Protein AF-A0A2H0RB83-F1 (afdb_monomer)

Radius of gyration: 17.73 Å; Cα contacts (8 Å, |Δi|>4): 72; chains: 1; bounding box: 38×28×59 Å

Structure (mmCIF, N/CA/C/O backbone):
data_AF-A0A2H0RB83-F1
#
_entry.id   AF-A0A2H0RB83-F1
#
loop_
_atom_site.group_PDB
_atom_site.id
_atom_site.type_symbol
_atom_site.label_atom_id
_atom_site.label_alt_id
_atom_site.label_comp_id
_atom_site.label_asym_id
_atom_site.label_entity_id
_atom_site.label_seq_id
_atom_site.pdbx_PDB_ins_code
_atom_site.Cartn_x
_atom_site.Cartn_y
_atom_site.Cartn_z
_atom_site.occupancy
_atom_site.B_iso_or_equiv
_atom_site.auth_seq_id
_atom_site.auth_comp_id
_atom_site.auth_asym_id
_atom_site.auth_atom_id
_atom_site.pdbx_PDB_model_num
ATOM 1 N N . MET A 1 1 ? 20.627 -12.014 -26.146 1.00 66.50 1 MET A N 1
ATOM 2 C CA . MET A 1 1 ? 20.602 -10.552 -25.926 1.00 66.50 1 MET A CA 1
ATOM 3 C C . MET A 1 1 ? 19.213 -9.973 -26.183 1.00 66.50 1 MET A C 1
ATOM 5 O O . MET A 1 1 ? 18.596 -9.539 -25.228 1.00 66.50 1 MET A O 1
ATOM 9 N N . TYR A 1 2 ? 18.657 -10.062 -27.399 1.00 72.62 2 TYR A N 1
ATOM 10 C CA . TYR A 1 2 ? 17.305 -9.542 -27.689 1.00 72.62 2 TYR A CA 1
ATOM 11 C C . TYR A 1 2 ? 16.171 -10.198 -26.885 1.00 72.62 2 TYR A C 1
ATOM 13 O O . TYR A 1 2 ? 15.281 -9.502 -26.417 1.00 72.62 2 TYR A O 1
ATOM 21 N N . ILE A 1 3 ? 16.223 -11.518 -26.672 1.00 77.81 3 ILE A N 1
ATOM 22 C CA . ILE A 1 3 ? 15.204 -12.238 -25.886 1.00 77.81 3 ILE A CA 1
ATOM 23 C C . ILE A 1 3 ? 15.164 -11.741 -24.433 1.00 77.81 3 ILE A C 1
ATOM 25 O O . ILE A 1 3 ? 14.087 -11.570 -23.879 1.00 77.81 3 ILE A O 1
ATOM 29 N N . THR A 1 4 ? 16.327 -11.463 -23.839 1.00 78.31 4 THR A N 1
ATOM 30 C CA . THR A 1 4 ? 16.447 -10.970 -22.460 1.00 78.31 4 THR A CA 1
ATOM 31 C C . THR A 1 4 ? 15.828 -9.582 -22.308 1.00 78.31 4 THR A C 1
ATOM 33 O O . THR A 1 4 ? 14.999 -9.391 -21.431 1.00 78.31 4 THR A O 1
ATOM 36 N N . ILE A 1 5 ? 16.134 -8.666 -23.232 1.00 75.25 5 ILE A N 1
ATOM 37 C CA . ILE A 1 5 ? 15.588 -7.298 -23.235 1.00 75.25 5 ILE A CA 1
ATOM 38 C C . ILE A 1 5 ? 14.062 -7.315 -23.399 1.00 75.25 5 ILE A C 1
ATOM 40 O O . ILE A 1 5 ? 13.350 -6.589 -22.714 1.00 75.25 5 ILE A O 1
ATOM 44 N N . ILE A 1 6 ? 13.538 -8.162 -24.292 1.00 75.62 6 ILE A N 1
ATOM 45 C CA . ILE A 1 6 ? 12.087 -8.303 -24.491 1.00 75.62 6 ILE A CA 1
ATOM 46 C C . ILE A 1 6 ? 11.419 -8.848 -23.225 1.00 75.62 6 ILE A C 1
ATOM 48 O O . ILE A 1 6 ? 10.346 -8.378 -22.851 1.00 75.62 6 ILE A O 1
ATOM 52 N N . LEU A 1 7 ? 12.045 -9.824 -22.563 1.00 77.00 7 LEU A N 1
ATOM 53 C CA . LEU A 1 7 ? 11.518 -10.415 -21.338 1.00 77.00 7 LEU A CA 1
ATOM 54 C C . LEU A 1 7 ? 11.495 -9.401 -20.185 1.00 77.00 7 LEU A C 1
ATOM 56 O O . LEU A 1 7 ? 10.491 -9.320 -19.487 1.00 77.00 7 LEU A O 1
ATOM 60 N N . GLU A 1 8 ? 12.552 -8.603 -20.025 1.00 79.44 8 GLU A N 1
ATOM 61 C CA . GLU A 1 8 ? 12.631 -7.519 -19.033 1.00 79.44 8 GLU A CA 1
ATOM 62 C C . GLU A 1 8 ? 11.564 -6.449 -19.275 1.00 79.44 8 GLU A C 1
ATOM 64 O O . GLU A 1 8 ? 10.843 -6.068 -18.354 1.00 79.44 8 GLU A O 1
ATOM 69 N N . LEU A 1 9 ? 11.373 -6.025 -20.527 1.00 74.94 9 LEU A N 1
ATOM 70 C CA . LEU A 1 9 ? 10.322 -5.063 -20.859 1.00 74.94 9 LEU A CA 1
ATOM 71 C C . LEU A 1 9 ? 8.927 -5.617 -20.532 1.00 74.94 9 LEU A C 1
ATOM 73 O O . LEU A 1 9 ? 8.047 -4.891 -20.066 1.00 74.94 9 LEU A O 1
ATOM 77 N N . LEU A 1 10 ? 8.701 -6.907 -20.790 1.00 77.12 10 LEU A N 1
ATOM 78 C CA . LEU A 1 10 ? 7.411 -7.545 -20.546 1.00 77.12 10 LEU A CA 1
ATOM 79 C C . LEU A 1 10 ? 7.116 -7.658 -19.043 1.00 77.12 10 LEU A C 1
ATOM 81 O O . LEU A 1 10 ? 5.996 -7.373 -18.620 1.00 77.12 10 LEU A O 1
ATOM 85 N N . THR A 1 11 ? 8.107 -8.044 -18.236 1.00 81.38 11 THR A N 1
ATOM 86 C CA . THR A 1 11 ? 7.943 -8.201 -16.783 1.00 81.38 11 THR A CA 1
ATOM 87 C C . THR A 1 11 ? 7.748 -6.862 -16.081 1.00 81.38 11 THR A C 1
ATOM 89 O O . THR A 1 11 ? 6.915 -6.774 -15.180 1.00 81.38 11 THR A O 1
ATOM 92 N N . GLN A 1 12 ? 8.428 -5.805 -16.527 1.00 80.56 12 GLN A N 1
ATOM 93 C CA . GLN A 1 12 ? 8.247 -4.449 -16.002 1.00 80.56 12 GLN A CA 1
ATOM 94 C C . GLN A 1 12 ? 6.848 -3.902 -16.283 1.00 80.56 12 GLN A C 1
ATOM 96 O O . GLN A 1 12 ? 6.164 -3.425 -15.376 1.00 80.56 12 GLN A O 1
ATOM 101 N N . ASN A 1 13 ? 6.393 -4.017 -17.532 1.00 86.06 13 ASN A N 1
ATOM 102 C CA . ASN A 1 13 ? 5.056 -3.573 -17.916 1.00 86.06 13 ASN A CA 1
ATOM 103 C C . ASN A 1 13 ? 3.968 -4.377 -17.192 1.00 86.06 13 ASN A C 1
ATOM 105 O O . ASN A 1 13 ? 2.969 -3.808 -16.754 1.00 86.06 13 ASN A O 1
ATOM 109 N N . ALA A 1 14 ? 4.177 -5.686 -17.018 1.00 87.88 14 ALA A N 1
ATOM 110 C CA . ALA A 1 14 ? 3.270 -6.533 -16.252 1.00 87.88 14 ALA A CA 1
ATOM 111 C C . ALA A 1 14 ? 3.220 -6.128 -14.771 1.00 87.88 14 ALA A C 1
ATOM 113 O O . ALA A 1 14 ? 2.128 -6.039 -14.215 1.00 87.88 14 ALA A O 1
ATOM 114 N N . PHE A 1 15 ? 4.366 -5.837 -14.148 1.00 86.19 15 PHE A N 1
ATOM 115 C CA . PHE A 1 15 ? 4.437 -5.377 -12.760 1.00 86.19 15 PHE A CA 1
ATOM 116 C C . PHE A 1 15 ? 3.630 -4.089 -12.551 1.00 86.19 15 PHE A C 1
ATOM 118 O O . PHE A 1 15 ? 2.719 -4.067 -11.724 1.00 86.19 15 PHE A O 1
ATOM 125 N N . ILE A 1 16 ? 3.889 -3.057 -13.363 1.00 88.38 16 ILE A N 1
ATOM 126 C CA . ILE A 1 16 ? 3.167 -1.776 -13.290 1.00 88.38 16 ILE A CA 1
ATOM 127 C C . ILE A 1 16 ? 1.663 -1.989 -13.482 1.00 88.38 16 ILE A C 1
ATOM 129 O O . ILE A 1 16 ? 0.852 -1.420 -12.751 1.00 88.38 16 ILE A O 1
ATOM 133 N N . PHE A 1 17 ? 1.282 -2.816 -14.457 1.00 92.25 17 PHE A N 1
ATOM 134 C CA . PHE A 1 17 ? -0.119 -3.086 -14.757 1.00 92.25 17 PHE A CA 1
ATOM 135 C C . PHE A 1 17 ? -0.842 -3.789 -13.603 1.00 92.25 17 PHE A C 1
ATOM 137 O O . PHE A 1 17 ? -1.937 -3.373 -13.225 1.00 92.25 17 PHE A O 1
ATOM 144 N N . ILE A 1 18 ? -0.241 -4.837 -13.034 1.00 92.88 18 ILE A N 1
ATOM 145 C CA . ILE A 1 18 ? -0.836 -5.615 -11.939 1.00 92.88 18 ILE A CA 1
ATOM 146 C C . ILE A 1 18 ? -1.031 -4.732 -10.705 1.00 92.88 18 ILE A C 1
ATOM 148 O O . ILE A 1 18 ? -2.129 -4.706 -10.147 1.00 92.88 18 ILE A O 1
ATOM 152 N N . ASP A 1 19 ? -0.006 -3.975 -10.320 1.00 92.81 19 ASP A N 1
ATOM 153 C CA . ASP A 1 19 ? -0.067 -3.091 -9.155 1.00 92.81 19 ASP A CA 1
ATOM 154 C C . ASP A 1 19 ? -1.077 -1.954 -9.359 1.00 92.81 19 ASP A C 1
ATOM 156 O O . ASP A 1 19 ? -1.866 -1.641 -8.465 1.00 92.81 19 ASP A O 1
ATOM 160 N N . PHE A 1 20 ? -1.156 -1.391 -10.567 1.00 93.31 20 PHE A N 1
ATOM 161 C CA . PHE A 1 20 ? -2.177 -0.396 -10.885 1.00 93.31 20 PHE A CA 1
ATOM 162 C C . PHE A 1 20 ? -3.600 -0.970 -10.799 1.00 93.31 20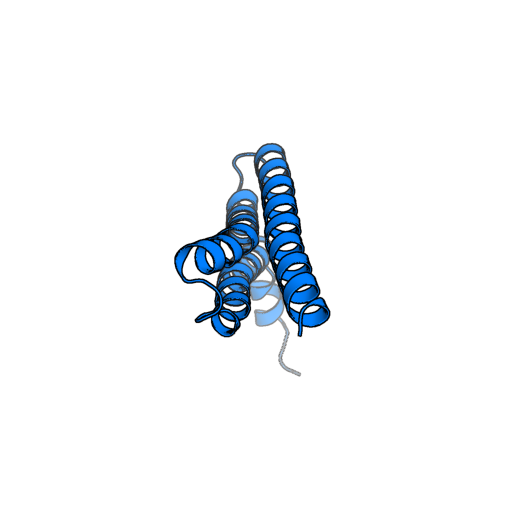 PHE A C 1
ATOM 164 O O . PHE A 1 20 ? -4.499 -0.322 -10.257 1.00 93.31 20 PHE A O 1
ATOM 171 N N . MET A 1 21 ? -3.821 -2.201 -11.271 1.00 96.44 21 MET A N 1
ATOM 172 C CA . MET A 1 21 ? -5.118 -2.873 -11.130 1.00 96.44 21 MET A CA 1
ATOM 173 C C . MET A 1 21 ? -5.450 -3.160 -9.663 1.00 96.44 21 MET A C 1
ATOM 175 O O . MET A 1 21 ? -6.579 -2.911 -9.234 1.00 96.44 21 MET A O 1
ATOM 179 N N . ALA A 1 22 ? -4.478 -3.617 -8.869 1.00 94.94 22 ALA A N 1
ATOM 180 C CA . ALA A 1 22 ? -4.647 -3.826 -7.431 1.00 94.94 22 ALA A CA 1
ATOM 181 C C . ALA A 1 22 ? -5.003 -2.517 -6.705 1.00 94.94 22 ALA A C 1
ATOM 183 O O . ALA A 1 22 ? -5.926 -2.491 -5.883 1.00 94.94 22 ALA A O 1
ATOM 184 N N . PHE A 1 23 ? -4.347 -1.409 -7.062 1.00 95.88 23 PHE A N 1
ATO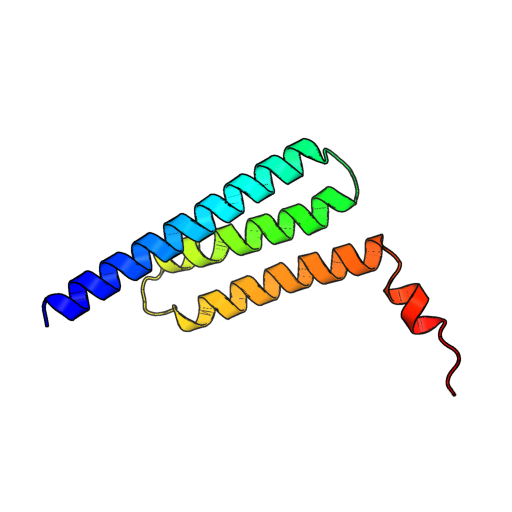M 185 C CA . PHE A 1 23 ? -4.696 -0.075 -6.582 1.00 95.88 23 PHE A CA 1
ATOM 186 C C . PHE A 1 23 ? -6.146 0.287 -6.925 1.00 95.88 23 PHE A C 1
ATOM 188 O O . PHE A 1 23 ? -6.909 0.633 -6.021 1.00 95.88 23 PHE A O 1
ATOM 195 N N . LEU A 1 24 ? -6.558 0.155 -8.191 1.00 95.69 24 LEU A N 1
ATOM 196 C CA . LEU A 1 24 ? -7.924 0.471 -8.624 1.00 95.69 24 LEU A CA 1
ATOM 197 C C . LEU A 1 24 ? -8.974 -0.345 -7.865 1.00 95.69 24 LEU A C 1
ATOM 199 O O . LEU A 1 24 ? -9.942 0.224 -7.359 1.00 95.69 24 LEU A O 1
ATOM 203 N N . PHE A 1 25 ? -8.775 -1.657 -7.726 1.00 95.56 25 PHE A N 1
ATOM 204 C CA . PHE A 1 25 ? -9.682 -2.494 -6.941 1.00 95.56 25 PHE A CA 1
ATOM 205 C C . PHE A 1 25 ? -9.747 -2.049 -5.481 1.00 95.56 25 PHE A C 1
ATOM 207 O O . PHE A 1 25 ? -10.834 -1.978 -4.906 1.00 95.56 25 PHE A O 1
ATOM 214 N N . THR A 1 26 ? -8.611 -1.682 -4.890 1.00 93.44 26 THR A N 1
ATOM 215 C CA . THR A 1 26 ? -8.569 -1.214 -3.500 1.00 93.44 26 THR A CA 1
ATOM 216 C C . THR A 1 26 ? -9.272 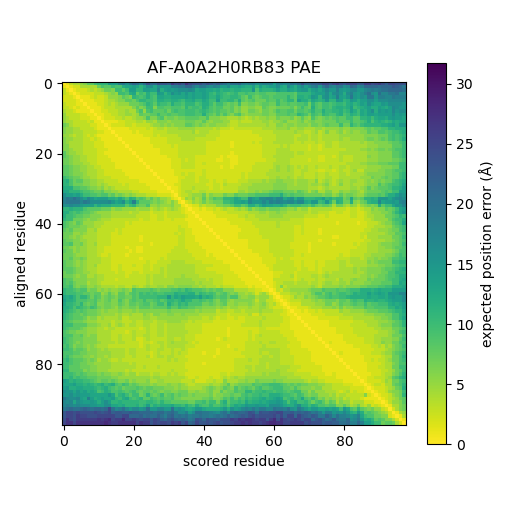0.136 -3.334 1.00 93.44 26 THR A C 1
ATOM 218 O O . THR A 1 26 ? -9.980 0.343 -2.350 1.00 93.44 26 THR A O 1
ATOM 221 N N . VAL A 1 27 ? -9.171 1.036 -4.316 1.00 92.88 27 VAL A N 1
ATOM 222 C CA . VAL A 1 27 ? -9.932 2.296 -4.339 1.00 92.88 27 VAL A CA 1
ATOM 223 C C . VAL A 1 27 ? -11.432 2.031 -4.455 1.00 92.88 27 VAL A C 1
ATOM 225 O O . VAL A 1 27 ? -12.210 2.635 -3.719 1.00 92.88 27 VAL A O 1
ATOM 228 N N . LEU A 1 28 ? -11.860 1.102 -5.313 1.00 93.88 28 LEU A N 1
ATOM 229 C CA . LEU A 1 28 ? -13.273 0.716 -5.409 1.00 93.88 28 LEU A CA 1
ATOM 230 C C . LEU A 1 28 ? -13.797 0.153 -4.080 1.00 93.88 28 LEU A C 1
ATOM 232 O O . LEU A 1 28 ? -14.906 0.493 -3.663 1.00 93.88 28 LEU A O 1
ATOM 236 N N . LEU A 1 29 ? -12.992 -0.653 -3.382 1.00 88.88 29 LEU A N 1
ATOM 237 C CA . LEU A 1 29 ? -13.317 -1.133 -2.037 1.00 88.88 29 LEU A CA 1
ATOM 238 C C . LEU A 1 29 ? -13.416 0.017 -1.034 1.00 88.88 29 LEU A C 1
ATOM 240 O O . LEU A 1 29 ? -14.360 0.053 -0.250 1.00 88.88 29 LEU A O 1
ATOM 244 N N . LEU A 1 30 ? -12.494 0.978 -1.078 1.00 91.19 30 LEU A N 1
ATOM 245 C CA . LEU A 1 30 ? -12.520 2.152 -0.209 1.00 91.19 30 LEU A CA 1
ATOM 246 C C . LEU A 1 30 ? -13.793 2.984 -0.415 1.00 91.19 30 LEU A C 1
ATOM 248 O O . LEU A 1 30 ? -14.462 3.337 0.556 1.00 91.19 30 LEU A O 1
ATOM 252 N N . LEU A 1 31 ? -14.172 3.225 -1.673 1.00 88.81 31 LEU A N 1
ATOM 253 C CA . LEU A 1 31 ? -15.425 3.898 -2.023 1.00 88.81 31 LEU A CA 1
ATOM 254 C C . LEU A 1 31 ? -16.647 3.117 -1.524 1.00 88.81 31 LEU A C 1
ATOM 256 O O . LEU A 1 31 ? -17.622 3.721 -1.080 1.00 88.81 31 LEU A O 1
ATOM 260 N N . ARG A 1 32 ? -16.597 1.780 -1.568 1.00 89.75 32 ARG A N 1
ATOM 261 C CA . ARG A 1 32 ? -17.685 0.915 -1.097 1.00 89.75 32 ARG A CA 1
ATOM 262 C C . ARG A 1 32 ? -17.807 0.879 0.426 1.00 89.75 32 ARG A C 1
ATOM 264 O O . ARG A 1 32 ? -18.927 0.837 0.926 1.00 89.75 32 ARG A O 1
ATOM 271 N N . ILE A 1 33 ? -16.686 0.868 1.144 1.00 86.81 33 ILE A N 1
ATOM 272 C CA . ILE A 1 33 ? -16.641 0.903 2.615 1.00 86.81 33 ILE A CA 1
ATOM 273 C C . ILE A 1 33 ? -17.143 2.258 3.135 1.00 86.81 33 ILE A C 1
ATOM 275 O O . ILE A 1 33 ? -17.783 2.313 4.184 1.00 86.81 33 ILE A O 1
ATOM 279 N N . GLY A 1 34 ? -16.897 3.339 2.391 1.00 81.25 34 GLY A N 1
ATOM 280 C CA . GLY A 1 34 ? -17.316 4.690 2.756 1.00 81.25 34 GLY A CA 1
ATOM 281 C C . GLY A 1 34 ? -16.422 5.325 3.827 1.00 81.25 34 GLY A C 1
ATOM 282 O O . GLY A 1 34 ? -15.259 4.962 4.000 1.00 81.25 34 GLY A O 1
ATOM 283 N N . SER A 1 35 ? -16.948 6.314 4.554 1.00 77.38 35 SER A N 1
ATOM 284 C CA . SER A 1 35 ? -16.212 7.060 5.584 1.00 77.38 35 SER A CA 1
ATOM 285 C C . SER A 1 35 ? -16.322 6.384 6.959 1.00 77.38 35 SER A C 1
ATOM 287 O O . SER A 1 35 ? -17.133 6.781 7.794 1.00 77.38 35 SER A O 1
ATOM 289 N N . GLY A 1 36 ? -15.520 5.347 7.195 1.00 85.81 36 GLY A N 1
ATOM 290 C CA . GLY A 1 36 ? -15.430 4.654 8.486 1.00 85.81 36 GLY A CA 1
ATOM 291 C C . GLY A 1 36 ? -13.985 4.380 8.894 1.00 85.81 36 GLY A C 1
ATOM 292 O O . GLY A 1 36 ? -13.072 4.565 8.100 1.00 85.81 36 GLY A O 1
ATOM 293 N N . LEU A 1 37 ? -13.753 3.889 10.115 1.00 87.88 37 LEU A N 1
ATOM 294 C CA . LEU A 1 37 ? -12.393 3.603 10.606 1.00 87.88 37 LEU A CA 1
ATOM 295 C C . LEU A 1 37 ? -11.628 2.612 9.711 1.00 87.88 37 LEU A C 1
ATOM 297 O O . LEU A 1 37 ? -10.412 2.717 9.583 1.00 87.88 37 LEU A O 1
ATOM 301 N N . LEU A 1 38 ? -12.341 1.698 9.043 1.00 88.44 38 LEU A N 1
ATOM 302 C CA . LEU A 1 38 ? -11.778 0.727 8.100 1.00 88.44 38 LEU A CA 1
ATOM 303 C C . LEU A 1 38 ? -11.306 1.341 6.773 1.00 88.44 38 LEU A C 1
ATOM 305 O O . LEU A 1 38 ? -10.525 0.703 6.072 1.00 88.44 38 LEU A O 1
ATOM 309 N N . SER A 1 39 ? -11.716 2.563 6.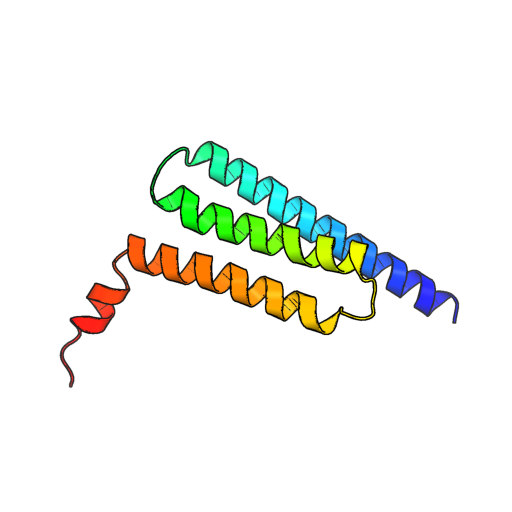418 1.00 89.81 39 SER A N 1
ATOM 310 C CA . SER A 1 39 ? -11.227 3.201 5.188 1.00 89.81 39 SER A CA 1
ATOM 311 C C . SER A 1 39 ? -9.752 3.586 5.294 1.00 89.81 39 SER A C 1
ATOM 313 O O . SER A 1 39 ? -9.038 3.559 4.296 1.00 89.81 39 SER A O 1
ATOM 315 N N . ILE A 1 40 ? -9.269 3.867 6.508 1.00 91.62 40 ILE A N 1
ATOM 316 C CA . ILE A 1 40 ? -7.881 4.250 6.773 1.00 91.62 40 ILE A CA 1
ATOM 317 C C . ILE A 1 40 ? -6.902 3.107 6.432 1.00 91.62 40 ILE A C 1
ATOM 319 O O . ILE A 1 40 ? -6.023 3.332 5.603 1.00 91.62 40 ILE A O 1
ATOM 323 N N . PRO A 1 41 ? -7.011 1.878 6.983 1.00 92.69 41 PRO A N 1
ATOM 324 C CA . PRO A 1 41 ? -6.103 0.791 6.607 1.00 92.69 41 PRO A CA 1
ATOM 325 C C . PRO A 1 41 ? -6.217 0.410 5.123 1.00 92.69 41 PRO A C 1
ATOM 327 O O . PRO A 1 41 ? -5.205 0.124 4.488 1.00 92.69 41 PRO A O 1
ATOM 330 N N . VAL A 1 42 ? -7.420 0.469 4.541 1.00 92.44 42 VAL A N 1
ATOM 331 C CA . VAL A 1 42 ? -7.637 0.188 3.110 1.00 92.44 42 VAL A CA 1
ATOM 332 C C . VAL A 1 42 ? -6.961 1.234 2.222 1.00 92.44 42 VAL A C 1
ATOM 334 O O . VAL A 1 42 ? -6.391 0.884 1.191 1.00 92.44 42 VAL A O 1
ATOM 337 N N . PHE A 1 43 ? -6.938 2.498 2.644 1.00 93.38 43 PHE A N 1
ATOM 338 C CA . PHE A 1 43 ? -6.181 3.546 1.965 1.00 93.38 43 PHE A CA 1
ATOM 339 C C . PHE A 1 43 ? -4.678 3.243 1.949 1.00 93.38 43 PHE A C 1
ATOM 341 O O . PHE A 1 43 ? -4.041 3.361 0.904 1.00 93.38 43 PHE A O 1
ATOM 348 N N . PHE A 1 44 ? -4.112 2.792 3.073 1.00 95.00 44 PHE A N 1
ATOM 349 C CA . PHE A 1 44 ? -2.706 2.378 3.120 1.00 95.00 44 PHE A CA 1
ATOM 350 C C . PHE A 1 44 ? -2.428 1.181 2.207 1.00 95.00 44 PHE A C 1
ATOM 352 O O . PHE A 1 44 ? -1.417 1.181 1.508 1.00 95.00 44 PHE A O 1
ATOM 359 N N . PHE A 1 45 ? -3.333 0.203 2.123 1.00 94.44 45 PHE A N 1
ATOM 360 C CA . PHE A 1 45 ? -3.189 -0.874 1.140 1.00 94.44 45 PHE A CA 1
ATOM 361 C C . PHE A 1 45 ? -3.212 -0.352 -0.297 1.00 94.44 45 PHE A C 1
ATOM 363 O O . PHE A 1 45 ? -2.343 -0.726 -1.080 1.00 94.44 45 PHE A O 1
ATOM 370 N N . ALA A 1 46 ? -4.111 0.577 -0.632 1.00 94.31 46 ALA A N 1
ATOM 371 C CA . ALA A 1 46 ? -4.128 1.196 -1.956 1.00 94.31 46 ALA A CA 1
ATOM 372 C C . ALA A 1 46 ? -2.785 1.888 -2.256 1.00 94.31 46 ALA A C 1
ATOM 374 O O . ALA A 1 46 ? -2.174 1.645 -3.295 1.00 94.31 46 ALA A O 1
ATOM 375 N N . LEU A 1 47 ? -2.271 2.683 -1.314 1.00 95.12 47 LEU A N 1
ATOM 376 C CA . LEU A 1 47 ? -0.964 3.325 -1.453 1.00 95.12 47 LEU A CA 1
ATOM 377 C C . LEU A 1 47 ? 0.178 2.320 -1.621 1.00 95.12 47 LEU A C 1
ATOM 379 O O . LEU A 1 47 ? 1.101 2.587 -2.390 1.00 95.12 47 LEU A O 1
ATOM 383 N N . SER A 1 48 ? 0.112 1.169 -0.947 1.00 95.56 48 SER A N 1
ATOM 384 C CA . SER A 1 48 ? 1.133 0.126 -1.072 1.00 95.56 48 SER A CA 1
ATOM 385 C C . SER A 1 48 ? 1.209 -0.457 -2.483 1.00 95.56 48 SER A C 1
ATOM 387 O O . SER A 1 48 ? 2.286 -0.866 -2.887 1.00 95.56 48 SER A O 1
ATOM 389 N N . PHE A 1 49 ? 0.118 -0.426 -3.253 1.00 94.44 49 PHE A N 1
ATOM 390 C CA . PHE A 1 49 ? 0.111 -0.833 -4.661 1.00 94.44 49 PHE A CA 1
ATOM 391 C C . PHE A 1 49 ? 0.430 0.317 -5.625 1.00 94.44 49 PHE A C 1
ATOM 393 O O . PHE A 1 49 ? 0.833 0.080 -6.752 1.00 94.44 49 PHE A O 1
ATOM 400 N N . LEU A 1 50 ? 0.267 1.577 -5.215 1.00 94.56 50 LEU A N 1
ATOM 401 C CA . LEU A 1 50 ? 0.494 2.722 -6.101 1.00 94.56 50 LEU A CA 1
ATOM 402 C C . LEU A 1 50 ? 1.935 3.251 -6.049 1.00 94.56 50 LEU A C 1
ATOM 404 O O . LEU A 1 50 ? 2.514 3.612 -7.073 1.00 94.56 50 LEU A O 1
ATOM 408 N N . ILE A 1 51 ? 2.518 3.337 -4.855 1.00 92.12 51 ILE A N 1
ATOM 409 C CA . ILE A 1 51 ? 3.822 3.980 -4.644 1.00 92.12 51 ILE A CA 1
ATOM 410 C C . ILE A 1 51 ? 4.986 3.186 -5.271 1.00 92.12 51 ILE A C 1
ATOM 412 O O . ILE A 1 51 ? 5.845 3.821 -5.890 1.00 92.12 51 ILE A O 1
ATOM 416 N N . PRO A 1 52 ? 5.051 1.843 -5.173 1.00 90.75 52 PRO A N 1
ATOM 417 C CA . PRO A 1 52 ? 6.117 1.064 -5.803 1.00 90.75 52 PRO A CA 1
ATOM 418 C C . PRO A 1 52 ? 6.211 1.237 -7.329 1.00 90.75 52 PRO A C 1
ATOM 420 O O . PRO A 1 52 ? 7.285 1.629 -7.796 1.00 90.75 52 PRO A O 1
ATOM 423 N N . PRO A 1 53 ? 5.143 1.058 -8.134 1.00 88.50 53 PRO A N 1
ATOM 424 C CA . PRO A 1 53 ? 5.252 1.258 -9.577 1.00 88.50 53 PRO A CA 1
ATOM 425 C C . PRO A 1 53 ? 5.539 2.722 -9.936 1.00 88.50 53 PRO A C 1
ATOM 427 O O . PRO A 1 53 ? 6.298 2.967 -10.867 1.00 88.50 53 PRO A O 1
ATOM 430 N N . LEU A 1 54 ? 5.035 3.708 -9.179 1.00 89.50 54 LEU A N 1
ATOM 431 C CA . LEU A 1 54 ? 5.403 5.119 -9.379 1.00 89.50 54 LEU A CA 1
ATOM 432 C C . LEU A 1 54 ? 6.896 5.366 -9.148 1.00 89.50 54 LEU A C 1
ATOM 434 O O . LEU A 1 54 ? 7.542 6.058 -9.932 1.00 89.50 54 LEU A O 1
ATOM 438 N N . THR A 1 55 ? 7.452 4.788 -8.084 1.00 87.44 55 THR A N 1
ATOM 439 C CA . THR A 1 55 ? 8.881 4.902 -7.767 1.00 87.44 55 THR A CA 1
ATOM 440 C C . THR A 1 55 ? 9.716 4.272 -8.881 1.00 87.44 55 THR A C 1
ATOM 442 O O . THR A 1 55 ? 10.696 4.866 -9.326 1.00 87.44 55 THR A O 1
ATOM 445 N N . PHE A 1 56 ? 9.290 3.120 -9.398 1.00 86.56 56 PHE A N 1
ATOM 446 C CA . PHE A 1 56 ? 9.929 2.481 -10.544 1.00 86.56 56 PHE A CA 1
ATOM 447 C C . PHE A 1 56 ? 9.866 3.343 -11.814 1.00 86.56 56 PHE A C 1
ATOM 449 O O . PHE A 1 56 ? 10.873 3.491 -12.496 1.00 86.56 56 PHE A O 1
ATOM 456 N N . VAL A 1 57 ? 8.724 3.973 -12.110 1.00 86.75 57 VAL A N 1
ATOM 457 C CA . VAL A 1 57 ? 8.575 4.867 -13.275 1.00 86.75 57 VAL A CA 1
ATOM 458 C C . VAL A 1 57 ? 9.479 6.104 -13.173 1.00 86.75 57 VAL A C 1
ATOM 460 O O . VAL A 1 57 ? 10.014 6.549 -14.185 1.00 86.75 57 VAL A O 1
ATOM 463 N N . ILE A 1 58 ? 9.672 6.659 -11.971 1.00 87.19 58 ILE A N 1
ATOM 464 C CA . ILE A 1 58 ? 10.458 7.889 -11.761 1.00 87.19 58 ILE A CA 1
ATOM 465 C C . ILE A 1 58 ? 11.969 7.615 -11.743 1.00 87.19 58 ILE A C 1
ATOM 467 O O . ILE A 1 58 ? 12.739 8.374 -12.329 1.00 87.19 58 ILE A O 1
ATOM 471 N N . PHE A 1 59 ? 12.401 6.558 -11.053 1.00 87.50 59 PHE A N 1
ATOM 472 C CA . PHE A 1 59 ? 13.821 6.282 -10.784 1.00 87.50 59 PHE A CA 1
ATOM 473 C C . PHE A 1 59 ? 14.392 5.119 -11.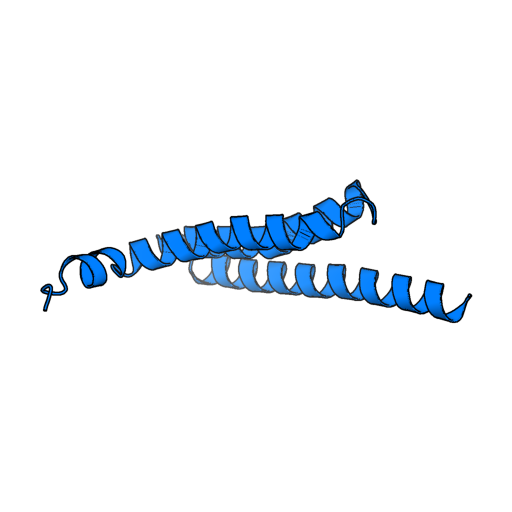616 1.00 87.50 59 PHE A C 1
ATOM 475 O O . PHE A 1 59 ? 15.600 4.858 -11.585 1.00 87.50 59 PHE A O 1
ATOM 482 N N . GLY A 1 60 ? 13.541 4.422 -12.370 1.00 82.50 60 GLY A N 1
ATOM 483 C CA . GLY A 1 60 ? 13.908 3.285 -13.206 1.00 82.50 60 GLY A CA 1
ATOM 484 C C . GLY A 1 60 ? 14.376 2.065 -12.410 1.00 82.50 60 GLY A C 1
ATOM 485 O O . GLY A 1 60 ? 14.115 1.905 -11.216 1.00 82.50 60 GLY A O 1
ATOM 486 N N . GLU A 1 61 ? 15.132 1.200 -13.081 1.00 79.88 61 GLU A N 1
ATOM 487 C CA . GLU A 1 61 ? 15.627 -0.073 -12.535 1.00 79.88 61 GLU A CA 1
ATOM 488 C C . GLU A 1 61 ? 16.619 0.081 -11.373 1.00 79.88 61 GLU A C 1
ATOM 490 O O . GLU A 1 61 ? 16.816 -0.851 -10.594 1.00 79.88 61 GLU A O 1
ATOM 495 N N . SER A 1 62 ? 17.212 1.267 -11.208 1.00 79.25 62 SER A N 1
ATOM 496 C CA . SER A 1 62 ? 18.238 1.537 -10.191 1.00 79.25 62 SER A CA 1
ATOM 497 C C . SER A 1 62 ? 17.766 1.301 -8.746 1.00 79.25 62 SER A C 1
ATOM 499 O O . SER A 1 62 ? 18.576 1.041 -7.854 1.00 79.25 62 SER A O 1
ATOM 501 N N . VAL A 1 63 ? 16.450 1.336 -8.514 1.00 79.88 63 VAL A N 1
ATOM 502 C CA . VAL A 1 63 ? 15.819 1.190 -7.193 1.00 79.88 63 VAL A CA 1
ATOM 503 C C . VAL A 1 63 ? 14.914 -0.038 -7.087 1.00 79.88 63 VAL A C 1
ATOM 505 O O . VAL A 1 63 ? 14.107 -0.121 -6.162 1.00 79.88 63 VAL A O 1
ATOM 508 N N . ILE A 1 64 ? 15.039 -1.015 -7.994 1.00 78.94 64 ILE A N 1
ATOM 509 C CA . ILE A 1 64 ? 14.118 -2.165 -8.065 1.00 78.94 64 ILE A CA 1
ATOM 510 C C . ILE A 1 64 ? 14.033 -2.954 -6.747 1.00 78.94 64 ILE A C 1
ATOM 512 O O . ILE A 1 64 ? 12.978 -3.457 -6.378 1.00 78.94 64 ILE A O 1
ATOM 516 N N . TRP A 1 65 ? 15.133 -2.998 -5.993 1.00 79.31 65 TRP A N 1
ATOM 517 C CA . TRP A 1 65 ? 15.239 -3.657 -4.690 1.00 79.31 65 TRP A CA 1
ATOM 518 C C . TRP A 1 65 ? 14.547 -2.886 -3.556 1.00 79.31 65 TRP A C 1
ATOM 520 O O . TRP A 1 65 ? 14.196 -3.473 -2.535 1.00 79.31 65 TRP A O 1
ATOM 530 N N . VAL A 1 66 ? 14.336 -1.579 -3.727 1.00 83.38 66 VAL A N 1
ATOM 531 C CA . VAL A 1 66 ? 13.680 -0.706 -2.745 1.00 83.38 66 VAL A CA 1
ATOM 532 C C . VAL A 1 66 ? 12.155 -0.817 -2.851 1.00 83.38 66 VAL A C 1
ATOM 534 O O . VAL A 1 66 ? 11.454 -0.623 -1.859 1.00 83.38 66 VAL A O 1
ATOM 537 N N . LEU A 1 67 ? 11.627 -1.185 -4.024 1.00 87.19 67 LEU A N 1
ATOM 538 C CA . LEU A 1 67 ? 10.183 -1.263 -4.274 1.00 87.19 67 LEU A CA 1
ATOM 539 C C . LEU A 1 67 ? 9.453 -2.217 -3.315 1.00 87.19 67 LEU A C 1
ATOM 541 O O . LEU A 1 67 ? 8.494 -1.770 -2.681 1.00 87.19 67 LEU A O 1
ATOM 545 N N . PRO A 1 68 ? 9.911 -3.474 -3.108 1.00 86.12 68 PRO A N 1
ATOM 546 C CA . PRO A 1 68 ? 9.250 -4.392 -2.183 1.00 86.12 68 PRO A CA 1
ATOM 547 C C . PRO A 1 68 ? 9.339 -3.904 -0.736 1.00 86.12 68 PRO A C 1
ATOM 549 O O . PRO A 1 68 ? 8.425 -4.136 0.053 1.00 86.12 68 PRO A O 1
ATOM 552 N N . VAL A 1 69 ? 10.421 -3.201 -0.379 1.00 89.56 69 VAL A N 1
ATOM 553 C CA . VAL A 1 69 ? 10.605 -2.630 0.961 1.00 89.56 69 VAL A CA 1
ATOM 554 C C . VAL A 1 69 ? 9.579 -1.527 1.203 1.00 89.56 69 VAL A C 1
ATOM 556 O O . VAL A 1 69 ? 8.875 -1.567 2.210 1.00 89.56 69 VAL A O 1
ATOM 559 N N . ILE A 1 70 ? 9.435 -0.584 0.268 1.00 89.19 70 ILE A N 1
ATOM 560 C CA . ILE A 1 70 ? 8.440 0.494 0.358 1.00 89.19 70 ILE A CA 1
ATOM 561 C C . ILE A 1 70 ? 7.024 -0.089 0.425 1.00 89.19 70 ILE A C 1
ATOM 563 O O . ILE A 1 70 ? 6.257 0.273 1.319 1.00 89.19 70 ILE A O 1
ATOM 567 N N . GLN A 1 71 ? 6.700 -1.034 -0.463 1.00 91.94 71 GLN A N 1
ATOM 568 C CA . GLN A 1 71 ? 5.406 -1.721 -0.479 1.00 91.94 71 GLN A CA 1
ATOM 569 C C . GLN A 1 71 ? 5.099 -2.377 0.868 1.00 91.94 71 GLN A C 1
ATOM 571 O O . GLN A 1 71 ? 4.020 -2.182 1.431 1.00 91.94 71 GLN A O 1
ATOM 576 N N . THR A 1 72 ? 6.071 -3.107 1.417 1.00 92.81 72 THR A N 1
ATOM 577 C CA . THR A 1 72 ? 5.926 -3.820 2.689 1.00 92.81 72 THR A CA 1
ATOM 578 C C . THR A 1 72 ? 5.756 -2.856 3.855 1.00 92.81 72 THR A C 1
ATOM 580 O O . THR A 1 72 ? 4.882 -3.071 4.689 1.00 92.81 72 THR A O 1
ATOM 583 N N . LEU A 1 73 ? 6.542 -1.777 3.920 1.00 93.81 73 LEU A N 1
ATOM 584 C CA . LEU A 1 73 ? 6.444 -0.791 5.000 1.00 93.81 73 LEU A CA 1
ATOM 585 C C . LEU A 1 73 ? 5.074 -0.106 5.015 1.00 93.81 73 LEU A C 1
ATOM 587 O O . LEU A 1 73 ? 4.461 0.015 6.075 1.00 93.81 73 LEU A O 1
ATOM 591 N N . ILE A 1 74 ? 4.562 0.289 3.848 1.00 94.12 74 ILE A N 1
ATOM 592 C CA . ILE A 1 74 ? 3.231 0.899 3.736 1.00 94.12 74 ILE A CA 1
ATOM 593 C C . ILE A 1 74 ? 2.143 -0.126 4.086 1.00 94.12 74 ILE A C 1
ATOM 595 O O . ILE A 1 74 ? 1.233 0.175 4.863 1.00 94.12 74 ILE A O 1
ATOM 599 N N . GLY A 1 75 ? 2.248 -1.351 3.564 1.00 94.06 75 GLY A N 1
ATOM 600 C CA . GLY A 1 75 ? 1.310 -2.434 3.863 1.00 94.06 75 GLY A CA 1
ATOM 601 C C . GLY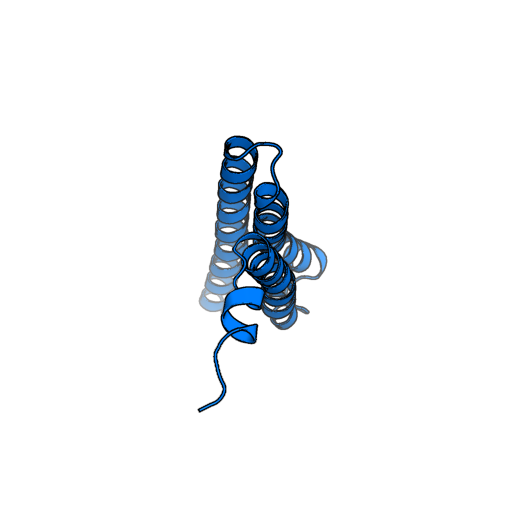 A 1 75 ? 1.273 -2.783 5.353 1.00 94.06 75 GLY A C 1
ATOM 602 O O . GLY A 1 75 ? 0.198 -2.987 5.916 1.00 94.06 75 GLY A O 1
ATOM 603 N N . LEU A 1 76 ? 2.425 -2.766 6.027 1.00 95.81 76 LEU A N 1
ATOM 604 C CA . LEU A 1 76 ? 2.536 -3.021 7.462 1.00 95.81 76 LEU A CA 1
ATOM 605 C C . LEU A 1 76 ? 1.795 -1.966 8.290 1.00 95.81 76 LEU A C 1
ATOM 607 O O . LEU A 1 76 ? 1.158 -2.320 9.281 1.00 95.81 76 LEU A O 1
ATOM 611 N N . ILE A 1 77 ? 1.799 -0.698 7.865 1.00 95.50 77 ILE A N 1
ATOM 612 C CA . ILE A 1 77 ? 0.980 0.350 8.496 1.00 95.50 77 ILE A CA 1
ATOM 613 C C . ILE A 1 77 ? -0.509 0.007 8.360 1.00 95.50 77 ILE A C 1
ATOM 615 O O . ILE A 1 77 ? -1.241 0.059 9.350 1.00 95.50 77 ILE A O 1
ATOM 619 N N . GLY A 1 78 ? -0.953 -0.405 7.168 1.00 93.38 78 GLY A N 1
ATOM 620 C CA . GLY A 1 78 ? -2.329 -0.856 6.936 1.00 93.38 78 GLY A CA 1
ATOM 621 C C . GLY A 1 78 ? -2.729 -2.021 7.848 1.00 93.38 78 GLY A C 1
ATOM 622 O O . GLY A 1 78 ? -3.775 -1.971 8.496 1.00 93.38 78 GLY A O 1
ATOM 623 N N . ILE A 1 79 ? -1.862 -3.030 7.979 1.00 94.44 79 ILE A N 1
ATOM 624 C CA . ILE A 1 79 ? -2.075 -4.183 8.870 1.00 94.44 79 ILE A CA 1
ATOM 625 C C . ILE A 1 79 ? -2.139 -3.743 10.334 1.00 94.44 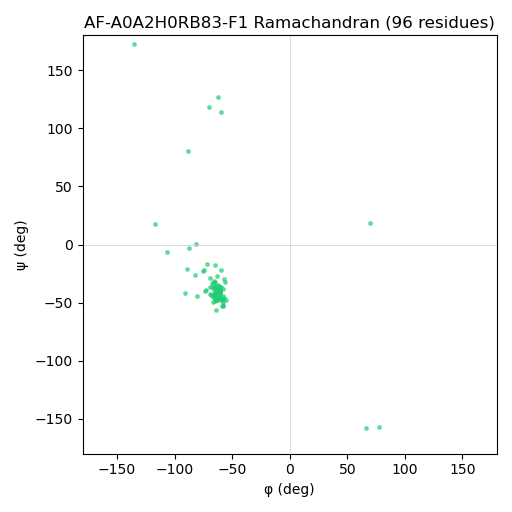79 ILE A C 1
ATOM 627 O O . ILE A 1 79 ? -3.068 -4.124 11.041 1.00 94.44 79 ILE A O 1
ATOM 631 N N . ALA A 1 80 ? -1.196 -2.922 10.798 1.00 94.00 80 ALA A N 1
ATOM 632 C CA . ALA A 1 80 ? -1.159 -2.460 12.184 1.00 94.00 80 ALA A CA 1
ATOM 633 C C . ALA A 1 80 ? -2.423 -1.666 12.555 1.00 94.00 80 ALA A C 1
ATOM 635 O O . ALA A 1 80 ? -2.995 -1.858 13.631 1.00 94.00 80 ALA A O 1
ATOM 636 N N . LEU A 1 81 ? -2.898 -0.808 11.647 1.00 94.50 81 LEU A N 1
ATOM 637 C CA . LEU A 1 81 ? -4.150 -0.074 11.820 1.00 94.50 81 LEU A CA 1
ATOM 638 C C . LEU A 1 81 ? -5.358 -1.012 11.845 1.00 94.50 81 LEU A C 1
ATOM 640 O O . LEU A 1 81 ? -6.233 -0.849 12.695 1.00 94.50 81 LEU A O 1
ATOM 644 N N . LEU A 1 82 ? -5.393 -2.017 10.969 1.00 93.75 82 LEU A N 1
ATOM 645 C CA . LEU A 1 82 ? -6.458 -3.017 10.958 1.00 93.75 82 LEU A CA 1
ATOM 646 C C . LEU A 1 82 ? -6.483 -3.824 12.265 1.00 93.75 82 LEU A C 1
ATOM 648 O O . LEU A 1 82 ? -7.537 -3.960 12.879 1.00 93.75 82 LEU A O 1
ATOM 652 N N . MET A 1 83 ? -5.325 -4.293 12.736 1.00 93.25 83 MET A N 1
ATOM 653 C CA . MET A 1 83 ? -5.183 -4.999 14.015 1.00 93.25 83 MET A CA 1
ATOM 654 C C . MET A 1 83 ? -5.659 -4.153 15.196 1.00 93.25 83 MET A C 1
ATOM 656 O O . MET A 1 83 ? -6.295 -4.679 16.110 1.00 93.25 83 MET A O 1
ATOM 660 N N . LYS A 1 84 ? -5.385 -2.843 15.168 1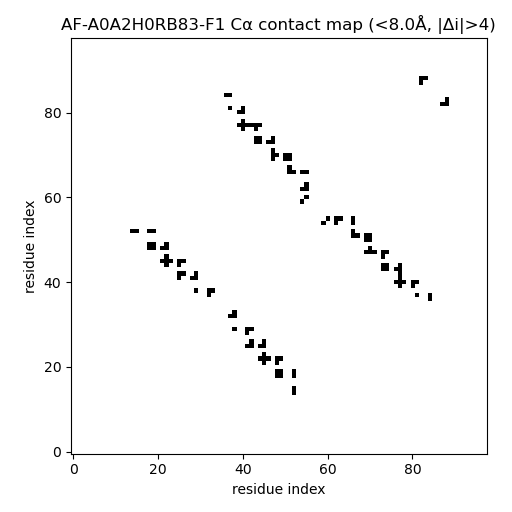.00 92.12 84 LYS A N 1
ATOM 661 C CA . LYS A 1 84 ? -5.880 -1.898 16.172 1.00 92.12 84 LYS A CA 1
ATOM 662 C C . LYS A 1 84 ? -7.403 -1.790 16.143 1.00 92.12 84 LYS A C 1
ATOM 664 O O . LYS A 1 84 ? -8.023 -1.863 17.194 1.00 92.12 84 LYS A O 1
ATOM 669 N N . ILE A 1 85 ? -8.001 -1.635 14.962 1.00 91.19 85 ILE A N 1
ATOM 670 C CA . ILE A 1 85 ? -9.461 -1.509 14.809 1.00 91.19 85 ILE A CA 1
ATOM 671 C C . ILE A 1 85 ? -10.180 -2.793 15.239 1.00 91.19 85 ILE A C 1
ATOM 673 O O . ILE A 1 85 ? -11.243 -2.723 15.846 1.00 91.19 85 ILE A O 1
ATOM 677 N N . LEU A 1 86 ? -9.596 -3.958 14.952 1.00 91.75 86 LEU A N 1
ATOM 678 C CA . LEU A 1 86 ? -10.154 -5.264 15.308 1.00 91.75 86 LEU A CA 1
ATOM 679 C C . LEU A 1 86 ? -9.879 -5.685 16.765 1.00 91.75 86 LEU A C 1
ATOM 681 O O . LEU A 1 86 ? -10.263 -6.785 17.151 1.00 91.75 86 LEU A O 1
ATOM 685 N N . GLY A 1 87 ? -9.195 -4.862 17.569 1.00 87.94 87 GLY A N 1
ATOM 686 C CA . GLY A 1 87 ? -8.901 -5.175 18.974 1.00 87.94 87 GLY A CA 1
ATOM 687 C C . GLY A 1 87 ? -7.885 -6.308 19.177 1.00 87.94 87 GLY A C 1
ATOM 688 O O . GLY A 1 87 ? -7.779 -6.873 20.264 1.00 87.94 87 GLY A O 1
ATOM 689 N N . VAL A 1 88 ? -7.092 -6.655 18.156 1.00 88.31 88 VAL A N 1
ATOM 690 C CA . VAL A 1 88 ? -6.129 -7.772 18.229 1.00 88.31 88 VAL A CA 1
ATOM 691 C C . VAL A 1 88 ? -5.060 -7.525 19.300 1.00 88.31 88 VAL A C 1
ATOM 693 O O . VAL A 1 88 ? -4.647 -8.452 19.993 1.00 88.31 88 VAL A O 1
ATOM 696 N N . PHE A 1 89 ? -4.642 -6.272 19.501 1.00 86.38 89 PHE A N 1
ATOM 697 C CA . PHE A 1 89 ? -3.676 -5.922 20.550 1.00 86.38 89 PHE A CA 1
ATOM 698 C C . PHE A 1 89 ? -4.215 -6.164 21.971 1.00 86.38 89 PHE A C 1
ATOM 700 O O . PHE A 1 89 ? -3.461 -6.549 22.867 1.00 86.38 89 PHE A O 1
ATOM 707 N N . GLU A 1 90 ? -5.519 -5.995 22.180 1.00 85.50 90 GLU A N 1
ATOM 708 C CA . GLU A 1 90 ? -6.178 -6.211 23.475 1.00 85.50 90 GLU A CA 1
ATOM 709 C C . GLU A 1 90 ? -6.289 -7.712 23.775 1.00 85.50 90 GLU A C 1
ATOM 711 O O . GLU A 1 90 ? -6.003 -8.162 24.885 1.00 85.50 90 GLU A O 1
ATOM 716 N N . LEU A 1 91 ? -6.593 -8.515 22.752 1.00 86.31 91 LEU A N 1
ATOM 717 C CA . LEU A 1 91 ? -6.596 -9.979 22.834 1.00 86.31 91 LEU A CA 1
ATOM 718 C C . LEU A 1 91 ? -5.211 -10.550 23.177 1.00 86.31 91 LEU A C 1
ATOM 720 O O . LEU A 1 91 ? -5.087 -11.419 24.039 1.00 86.31 91 LEU A O 1
ATOM 724 N N . ILE A 1 92 ? -4.151 -10.040 22.545 1.00 83.94 92 ILE A N 1
ATOM 725 C CA . ILE A 1 92 ? -2.779 -10.502 22.811 1.00 83.94 92 ILE A CA 1
ATOM 726 C C . ILE A 1 92 ? -2.340 -10.124 24.231 1.00 83.94 92 ILE A C 1
ATOM 728 O O . ILE A 1 92 ? -1.749 -10.941 24.935 1.00 83.94 92 ILE A O 1
ATOM 732 N N . SER A 1 93 ? -2.635 -8.899 24.670 1.00 81.00 93 SER A N 1
ATOM 733 C CA . SER A 1 93 ? -2.196 -8.397 25.980 1.00 81.00 93 SER A CA 1
ATOM 734 C C . SER A 1 93 ? -2.977 -8.970 27.168 1.00 81.00 93 SER A C 1
ATOM 736 O O . SER A 1 93 ? -2.444 -9.006 28.276 1.00 81.00 93 SER A O 1
ATOM 738 N N . SER A 1 94 ? -4.201 -9.460 26.949 1.00 78.88 94 SER A N 1
ATOM 739 C CA . SER A 1 94 ? -5.041 -10.090 27.980 1.00 78.88 94 SER A CA 1
ATOM 740 C C . SER A 1 94 ? -4.813 -11.597 28.150 1.00 78.88 94 SER A C 1
ATOM 742 O O . SER A 1 94 ? -5.403 -12.206 29.044 1.00 78.88 94 SER A O 1
ATOM 744 N N . THR A 1 95 ? -3.945 -12.217 27.340 1.00 69.62 95 THR A N 1
ATOM 745 C CA . THR A 1 95 ? -3.654 -13.652 27.459 1.00 69.62 95 THR A CA 1
ATOM 746 C C . THR A 1 95 ? -2.861 -13.920 28.751 1.00 69.62 95 THR A C 1
ATOM 748 O O . THR A 1 95 ? -1.750 -13.401 28.895 1.00 69.62 95 THR A O 1
ATOM 751 N N . PRO A 1 96 ? -3.379 -14.721 29.706 1.00 63.81 96 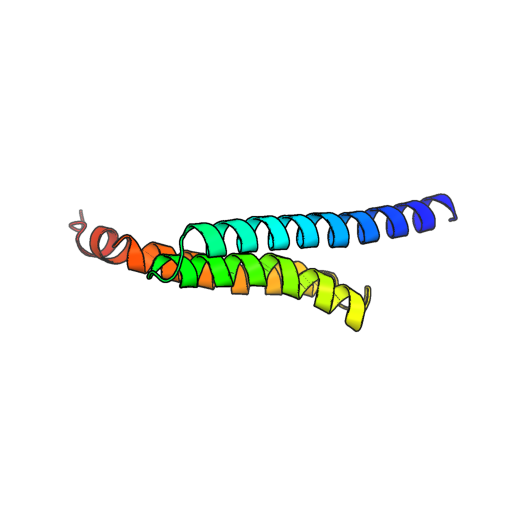PRO A N 1
ATOM 752 C CA . PRO A 1 96 ? -2.660 -15.017 30.940 1.00 63.81 96 PRO A CA 1
ATOM 753 C C . PRO A 1 96 ? -1.356 -15.751 30.614 1.00 63.81 96 PRO A C 1
ATOM 755 O O . PRO A 1 96 ? -1.362 -16.762 29.908 1.00 63.81 96 PRO A O 1
ATOM 758 N N . LYS A 1 97 ? -0.231 -15.229 31.120 1.00 64.25 97 LYS A N 1
ATOM 759 C CA . LYS A 1 97 ? 1.073 -15.899 31.030 1.00 64.25 97 LYS A CA 1
ATOM 760 C C . LYS A 1 97 ? 0.957 -17.257 31.726 1.00 64.25 97 LYS A C 1
ATOM 762 O O . LYS A 1 97 ? 0.707 -17.292 32.929 1.00 64.25 97 LYS A O 1
ATOM 767 N N . LYS A 1 98 ? 1.076 -18.341 30.957 1.00 55.06 98 LYS A N 1
ATOM 768 C CA . LYS A 1 98 ? 1.301 -19.684 31.503 1.00 55.06 98 LYS A CA 1
ATOM 769 C C . LYS A 1 98 ? 2.704 -19.786 32.082 1.00 55.06 98 LYS A C 1
ATOM 771 O O . LYS A 1 98 ? 3.615 -19.166 31.487 1.00 55.06 98 LYS A O 1
#

Solvent-accessible surface area (backbone atoms only — not comparable to full-atom values): 5185 Å² total; per-residue (Å²): 110,70,67,56,57,53,49,52,55,51,52,51,54,47,49,40,50,52,30,48,50,51,19,51,55,33,48,53,48,33,64,70,69,39,98,47,82,69,32,56,26,40,48,30,42,22,46,25,30,44,50,32,47,50,50,38,72,74,61,38,77,87,47,60,81,51,32,64,52,53,22,47,57,37,33,47,51,14,49,54,47,45,37,58,76,72,42,48,63,57,57,62,71,65,55,78,85,126

Organism: NCBI:txid1975090

Nearest PDB structures (foldseek):
  5woa-assembly1_A  TM=5.000E-01  e=3.239E+00  Rattus norvegicus

Foldseek 3Di:
DVVVVVVVVVVLVVLLVVLVVQLVVLVVVLVVVDPDLLSVLSVLLSCLSVVLNVCCVVVNPPCNVCSVVSSVVSNVVSVVSVCVVVCVVVVVVPDDDD

Sequence (98 aa):
MYITIILELLTQNAFIFIDFMAFLFTVLLLLRIGSGLLSIPVFFFALSFLIPPLTFVIFGESVIWVLPVIQTLIGLIGIALLMKILGVFELISSTPKK

Secondary structure (DSSP, 8-state):
-HHHHHHHHHHHHHHHHHHHHHHHHHHHHHHHH-SSTTHHHHHHHHHHHHHHHHHHHHHGGGGTTHHHHHHHHHHHHHHHHHHHHTTHHHHHHTS---

pLDDT: mean 86.97, std 8.13, range [55.06, 96.44]

Mean predicted aligned error: 6.1 Å